Protein AF-A0A1M4W7R2-F1 (afdb_monomer_lite)

Organism: NCBI:txid112248

Sequence (56 aa):
MNAKHGYRCENCGRFDAKYEARIAFEGRNLLLCFTCLKKIKQSIQRENNTDKASLG

Foldseek 3Di:
DDPPVFPAFPPPRPDGFDPPLWDQDPNDTGGHHPVVSVVVVVVVVVVVVVVVVPPD

Radius of gyration: 15.02 Å; chains: 1; bounding box: 35×15×50 Å

pLDDT: mean 74.41, std 15.86,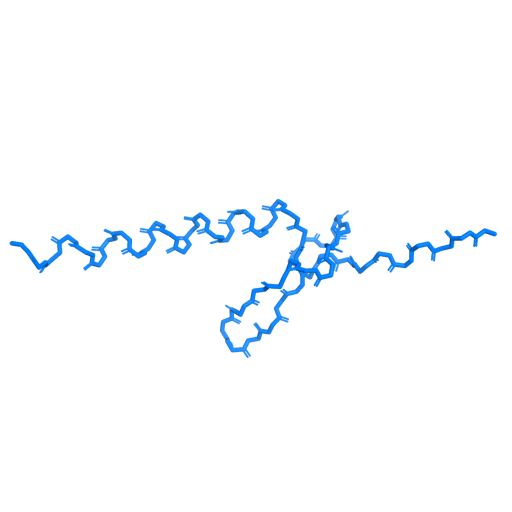 range [37.09, 90.12]

Structure (mmCIF, N/CA/C/O backbone):
data_AF-A0A1M4W7R2-F1
#
_entry.id   AF-A0A1M4W7R2-F1
#
loop_
_atom_site.group_PDB
_atom_site.id
_atom_site.type_symbol
_atom_site.label_atom_id
_atom_site.label_alt_id
_atom_site.label_comp_id
_atom_site.label_asym_id
_atom_site.label_entity_id
_atom_site.label_seq_id
_atom_site.pdbx_PDB_ins_code
_atom_site.Cartn_x
_atom_site.Cartn_y
_atom_site.Cartn_z
_atom_site.occupancy
_atom_site.B_iso_or_equiv
_atom_site.auth_seq_id
_atom_site.auth_comp_id
_atom_site.auth_asym_id
_atom_site.auth_atom_id
_atom_site.pdbx_PDB_model_num
ATOM 1 N N . MET A 1 1 ? 18.945 -6.996 -20.974 1.00 37.09 1 MET A N 1
ATOM 2 C CA . MET A 1 1 ? 18.154 -5.891 -20.390 1.00 37.09 1 MET A CA 1
ATOM 3 C C . MET A 1 1 ? 17.207 -6.497 -19.363 1.00 37.09 1 MET A C 1
ATOM 5 O O . MET A 1 1 ? 16.244 -7.137 -19.754 1.00 37.09 1 MET A O 1
ATOM 9 N N . ASN A 1 2 ? 17.518 -6.394 -18.068 1.00 43.34 2 ASN A N 1
ATOM 10 C CA . ASN A 1 2 ? 16.677 -6.968 -17.012 1.00 43.34 2 ASN A CA 1
ATOM 11 C C . ASN A 1 2 ? 15.497 -6.033 -16.754 1.00 43.34 2 ASN A C 1
ATOM 13 O O . ASN A 1 2 ? 15.606 -5.105 -15.952 1.00 43.34 2 ASN A O 1
ATOM 17 N N . ALA A 1 3 ? 14.378 -6.264 -17.438 1.00 45.31 3 ALA A N 1
ATOM 18 C CA . ALA A 1 3 ? 13.109 -5.666 -17.059 1.00 45.31 3 ALA A CA 1
ATOM 19 C C . ALA A 1 3 ? 12.718 -6.244 -15.693 1.00 45.31 3 ALA A C 1
ATOM 21 O O . ALA A 1 3 ? 12.112 -7.308 -15.587 1.00 45.31 3 ALA A O 1
ATOM 22 N N . LYS A 1 4 ? 13.116 -5.569 -14.610 1.00 57.94 4 LYS A N 1
ATOM 23 C CA . LYS A 1 4 ? 12.467 -5.763 -13.317 1.00 57.94 4 LYS A CA 1
ATOM 24 C C . LYS A 1 4 ? 11.035 -5.283 -13.519 1.00 57.94 4 LYS A C 1
ATOM 26 O O . LYS A 1 4 ? 10.783 -4.085 -13.460 1.00 57.94 4 LYS A O 1
ATOM 31 N N . HIS A 1 5 ? 10.128 -6.199 -13.846 1.00 59.38 5 HIS A N 1
ATOM 32 C CA . HIS A 1 5 ? 8.698 -5.930 -13.927 1.00 59.38 5 HIS A CA 1
ATOM 33 C C . HIS A 1 5 ? 8.195 -5.644 -12.507 1.00 59.38 5 HIS A C 1
ATOM 35 O O . HIS A 1 5 ? 7.644 -6.509 -11.831 1.00 59.38 5 HIS A O 1
ATOM 41 N N . GLY A 1 6 ? 8.480 -4.440 -12.012 1.00 68.44 6 GLY A N 1
ATOM 42 C CA . GLY A 1 6 ? 7.839 -3.907 -10.826 1.00 68.44 6 GLY A CA 1
ATOM 43 C C . GLY A 1 6 ? 6.349 -3.798 -11.115 1.00 68.44 6 GLY A C 1
ATOM 44 O O . GLY A 1 6 ? 5.943 -3.268 -12.149 1.00 68.44 6 GLY A O 1
ATOM 45 N N . TYR A 1 7 ? 5.523 -4.340 -10.227 1.00 80.00 7 TYR A N 1
ATOM 46 C CA . TYR A 1 7 ? 4.087 -4.112 -10.299 1.00 80.00 7 TYR A CA 1
ATOM 47 C C . TYR A 1 7 ? 3.826 -2.622 -10.072 1.00 80.00 7 TYR A C 1
ATOM 49 O O . TYR A 1 7 ? 4.419 -2.043 -9.168 1.00 80.00 7 TYR A O 1
ATOM 57 N N . ARG A 1 8 ? 2.961 -1.971 -10.855 1.00 87.88 8 ARG A N 1
ATOM 58 C CA . ARG A 1 8 ? 2.581 -0.571 -10.593 1.00 87.88 8 ARG A CA 1
ATOM 59 C C . ARG A 1 8 ? 1.534 -0.487 -9.485 1.00 87.88 8 ARG A C 1
ATOM 61 O O . ARG A 1 8 ? 0.691 -1.364 -9.355 1.00 87.88 8 ARG A O 1
ATOM 68 N N . CYS A 1 9 ? 1.572 0.600 -8.718 1.00 89.56 9 CYS A N 1
ATOM 69 C CA . CYS A 1 9 ? 0.554 0.916 -7.717 1.00 89.56 9 CYS A CA 1
ATOM 70 C C . CYS A 1 9 ? -0.835 1.070 -8.346 1.00 89.56 9 CYS A C 1
ATOM 72 O O . CYS A 1 9 ? -1.027 1.950 -9.186 1.00 89.56 9 CYS A O 1
ATOM 74 N N . GLU A 1 10 ? -1.810 0.305 -7.863 1.00 89.25 10 GLU A N 1
ATOM 75 C CA . GLU A 1 10 ? -3.195 0.340 -8.355 1.00 89.25 10 GLU A CA 1
ATOM 76 C C . GLU A 1 10 ? -3.944 1.621 -7.956 1.00 89.25 10 GLU A C 1
ATOM 78 O O . GLU A 1 10 ? -4.908 2.004 -8.605 1.00 89.25 10 GLU A O 1
ATOM 83 N N . ASN A 1 11 ? -3.474 2.335 -6.926 1.00 88.81 11 ASN A N 1
ATOM 84 C CA . ASN A 1 11 ? -4.109 3.575 -6.472 1.00 88.81 11 ASN A CA 1
ATOM 85 C C . ASN A 1 11 ? -3.614 4.829 -7.209 1.00 88.81 11 ASN A C 1
ATOM 87 O O . ASN A 1 11 ? -4.377 5.763 -7.420 1.00 88.81 11 ASN A O 1
ATOM 91 N N . CYS A 1 12 ? -2.321 4.912 -7.543 1.00 89.50 12 CYS A N 1
ATOM 92 C CA . CYS A 1 12 ? -1.762 6.128 -8.149 1.00 89.50 12 CYS A CA 1
ATOM 93 C C . CYS A 1 12 ? -1.147 5.929 -9.532 1.00 89.50 12 CYS A C 1
ATOM 95 O O . CYS A 1 12 ? -0.892 6.926 -10.201 1.00 89.50 12 CYS A O 1
ATOM 97 N N . GLY A 1 13 ? -0.833 4.696 -9.940 1.00 88.56 13 GLY A N 1
ATOM 98 C CA . GLY A 1 13 ? -0.210 4.380 -11.231 1.00 88.56 13 GLY A CA 1
ATOM 99 C C . GLY A 1 13 ? 1.193 4.961 -11.464 1.00 88.56 13 GLY A C 1
ATOM 100 O O . GLY A 1 13 ? 1.771 4.731 -12.523 1.00 88.56 13 GLY A O 1
ATOM 101 N N . ARG A 1 14 ? 1.745 5.719 -10.504 1.00 84.62 14 ARG A N 1
ATOM 102 C CA . ARG A 1 14 ? 2.979 6.513 -10.663 1.00 84.62 14 ARG A CA 1
ATOM 103 C C . ARG A 1 14 ? 4.243 5.807 -10.195 1.00 84.62 14 ARG A C 1
ATOM 105 O O . ARG A 1 14 ? 5.305 6.041 -10.752 1.00 84.62 14 ARG A O 1
ATOM 112 N N . PHE A 1 15 ? 4.132 4.996 -9.149 1.00 86.50 15 PHE A N 1
ATOM 113 C CA . PHE A 1 15 ? 5.272 4.360 -8.498 1.00 86.50 15 PHE A CA 1
ATOM 114 C C . PHE A 1 15 ? 5.121 2.848 -8.513 1.00 86.50 15 PHE A C 1
ATOM 116 O O . PHE A 1 15 ? 3.998 2.331 -8.466 1.00 86.50 15 PHE A O 1
ATOM 123 N N . ASP A 1 16 ? 6.260 2.165 -8.485 1.00 86.44 16 ASP A N 1
ATOM 124 C CA . ASP A 1 16 ? 6.302 0.725 -8.307 1.00 86.44 16 ASP A CA 1
ATOM 125 C C . ASP A 1 16 ? 5.736 0.361 -6.930 1.00 86.44 16 ASP A C 1
ATOM 127 O O . ASP A 1 16 ? 6.106 0.904 -5.880 1.00 86.44 16 ASP A O 1
ATOM 131 N N . ALA A 1 17 ? 4.783 -0.556 -6.949 1.00 84.69 17 ALA A N 1
ATOM 132 C CA . ALA A 1 17 ? 4.304 -1.252 -5.787 1.00 84.69 17 ALA A CA 1
ATOM 133 C C . ALA A 1 17 ? 5.298 -2.343 -5.398 1.00 84.69 17 ALA A C 1
ATOM 1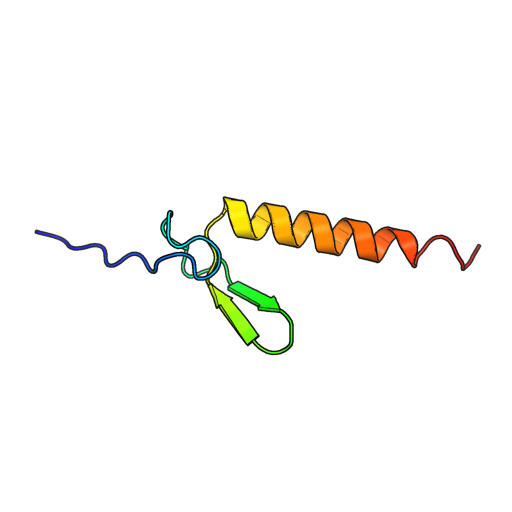35 O O . ALA A 1 17 ? 5.797 -3.111 -6.225 1.00 84.69 17 ALA A O 1
ATOM 136 N N . LYS A 1 18 ? 5.573 -2.426 -4.098 1.00 77.38 18 LYS A N 1
ATOM 137 C CA . LYS A 1 18 ? 6.305 -3.568 -3.553 1.00 77.38 18 LYS A CA 1
ATOM 138 C C . LYS A 1 18 ? 5.320 -4.725 -3.433 1.00 77.38 18 LYS A C 1
ATOM 140 O O . LYS A 1 18 ? 4.213 -4.518 -2.955 1.00 77.38 18 LYS A O 1
ATOM 145 N N . TYR A 1 19 ? 5.719 -5.932 -3.828 1.00 65.56 19 TYR A N 1
ATOM 146 C CA . TYR A 1 19 ? 4.851 -7.120 -3.796 1.00 65.56 19 TYR A CA 1
ATOM 147 C C . TYR A 1 19 ? 4.208 -7.373 -2.415 1.00 65.56 19 TYR A C 1
ATOM 149 O O . TYR A 1 19 ? 3.074 -7.843 -2.326 1.00 65.56 19 TYR A O 1
ATOM 157 N N . GLU A 1 20 ? 4.923 -7.007 -1.348 1.00 67.31 20 GLU A N 1
ATOM 158 C CA . GLU A 1 20 ? 4.504 -7.128 0.054 1.00 67.31 20 GLU A CA 1
ATOM 159 C C . GLU A 1 20 ? 3.543 -6.010 0.512 1.00 67.31 20 GLU A C 1
ATOM 161 O O . GLU A 1 20 ? 2.943 -6.097 1.581 1.00 67.31 20 GLU A O 1
ATOM 166 N N . ALA A 1 21 ? 3.367 -4.946 -0.277 1.00 69.56 21 ALA A N 1
ATOM 167 C CA . ALA A 1 21 ? 2.539 -3.787 0.057 1.00 69.56 21 ALA A CA 1
ATOM 168 C C . ALA A 1 21 ? 1.076 -3.988 -0.372 1.00 69.56 21 ALA A C 1
ATOM 170 O O . ALA A 1 21 ? 0.541 -3.235 -1.190 1.00 69.56 21 ALA A O 1
ATOM 171 N N . ARG A 1 22 ? 0.437 -5.016 0.193 1.00 78.56 22 ARG A N 1
ATOM 172 C CA . ARG A 1 22 ? -0.980 -5.336 -0.027 1.00 78.56 22 ARG A CA 1
ATOM 173 C C . ARG A 1 22 ? -1.847 -4.790 1.101 1.00 78.56 22 ARG A C 1
ATOM 175 O O . ARG A 1 22 ? -1.440 -4.811 2.263 1.00 78.56 22 ARG A O 1
ATOM 182 N N . ILE A 1 23 ? -3.045 -4.323 0.768 1.00 82.62 23 ILE A N 1
ATOM 183 C CA . ILE A 1 23 ? -4.077 -3.989 1.752 1.00 82.62 23 ILE A CA 1
ATOM 184 C C . ILE A 1 23 ? -5.432 -4.520 1.296 1.00 82.62 23 ILE A C 1
ATOM 186 O O . ILE A 1 23 ? -5.753 -4.450 0.112 1.00 82.62 23 ILE A O 1
ATOM 190 N N . ALA A 1 24 ? -6.217 -5.039 2.238 1.00 83.31 24 ALA A N 1
ATOM 191 C CA . ALA A 1 24 ? -7.621 -5.338 2.009 1.00 83.31 24 ALA A CA 1
ATOM 192 C C . ALA A 1 24 ? -8.435 -4.050 2.202 1.00 83.31 24 ALA A C 1
ATOM 194 O O . ALA A 1 24 ? -8.457 -3.492 3.299 1.00 83.31 24 ALA A O 1
ATOM 195 N N . PHE A 1 25 ? -9.072 -3.568 1.140 1.00 78.19 25 PHE A N 1
ATOM 196 C CA . PHE A 1 25 ? -9.970 -2.415 1.167 1.00 78.19 25 PHE A CA 1
ATOM 197 C C . PHE A 1 25 ? -11.254 -2.789 0.425 1.00 78.19 25 PHE A C 1
ATOM 199 O O . PHE A 1 25 ? -11.183 -3.280 -0.700 1.00 78.19 25 PHE A O 1
ATOM 206 N N . GLU A 1 26 ? -12.412 -2.638 1.077 1.00 78.75 26 GLU A N 1
ATOM 207 C CA . GLU A 1 26 ? -13.733 -2.988 0.514 1.00 78.75 26 GLU A CA 1
ATOM 208 C C . GLU A 1 26 ? -13.804 -4.411 -0.085 1.00 78.75 26 GLU A C 1
ATOM 210 O O . GLU A 1 26 ? -14.372 -4.646 -1.150 1.00 78.75 26 GLU A O 1
ATOM 215 N N . GLY A 1 27 ? -13.172 -5.387 0.575 1.00 83.00 27 GLY A N 1
ATOM 216 C CA . GLY A 1 27 ? -13.154 -6.782 0.115 1.00 83.00 27 GLY A CA 1
ATOM 217 C C . GLY A 1 27 ? -12.229 -7.060 -1.077 1.00 83.00 27 GLY A C 1
ATOM 218 O O . GLY A 1 27 ? -12.231 -8.173 -1.601 1.00 83.00 27 GLY A O 1
ATOM 219 N N . ARG A 1 28 ? -11.410 -6.089 -1.504 1.00 81.44 28 ARG A N 1
ATOM 220 C CA . ARG A 1 28 ? -10.405 -6.254 -2.564 1.00 81.44 28 ARG A CA 1
ATOM 221 C C . ARG A 1 28 ? -8.994 -6.138 -2.004 1.00 81.44 28 ARG A C 1
ATOM 223 O O . ARG A 1 28 ? -8.727 -5.313 -1.135 1.00 81.44 28 ARG A O 1
ATOM 230 N N . ASN A 1 29 ? -8.077 -6.947 -2.532 1.00 85.69 29 ASN A N 1
ATOM 231 C CA . ASN A 1 29 ? -6.653 -6.848 -2.216 1.00 85.69 29 ASN A CA 1
ATOM 232 C C . ASN A 1 29 ? -5.985 -5.886 -3.196 1.00 85.69 29 ASN A C 1
ATOM 234 O O . ASN A 1 29 ? -5.812 -6.235 -4.360 1.00 85.69 29 ASN A O 1
ATOM 238 N N . LEU A 1 30 ? -5.610 -4.701 -2.718 1.00 86.31 30 LEU A N 1
ATOM 239 C CA . LEU A 1 30 ? -4.942 -3.675 -3.516 1.00 86.31 30 LEU A CA 1
ATOM 240 C C . LEU A 1 30 ? -3.429 -3.738 -3.334 1.00 86.31 30 LEU A C 1
ATOM 242 O O . LEU A 1 30 ? -2.932 -3.799 -2.204 1.00 86.31 30 LEU A O 1
ATOM 246 N N . LEU A 1 31 ? -2.702 -3.651 -4.442 1.00 89.88 31 LEU A N 1
ATOM 247 C CA . LEU A 1 31 ? -1.253 -3.578 -4.501 1.00 89.88 31 LEU A CA 1
ATOM 248 C C . LEU A 1 31 ? -0.799 -2.118 -4.626 1.00 89.88 31 LEU A C 1
ATOM 250 O O . LEU A 1 31 ? -1.050 -1.427 -5.617 1.00 89.88 31 LEU A O 1
ATOM 254 N N . LEU A 1 32 ? -0.124 -1.624 -3.589 1.00 88.38 32 LEU A N 1
ATOM 255 C CA . LEU A 1 32 ? 0.145 -0.199 -3.419 1.00 88.38 32 LEU A CA 1
ATOM 256 C C . LEU A 1 32 ? 1.639 0.120 -3.376 1.00 88.38 32 LEU A C 1
ATOM 258 O O . LEU A 1 32 ? 2.466 -0.656 -2.906 1.00 88.38 32 LEU A O 1
ATOM 262 N N . CYS A 1 33 ? 2.004 1.331 -3.797 1.00 90.12 33 CYS A N 1
ATOM 263 C CA . CYS A 1 33 ? 3.316 1.873 -3.463 1.00 90.12 33 CYS A CA 1
ATOM 264 C C . CYS A 1 33 ? 3.388 2.257 -1.979 1.00 90.12 33 CYS A C 1
ATOM 266 O O . CYS A 1 33 ? 2.369 2.504 -1.326 1.00 90.12 33 CYS A O 1
ATOM 268 N N . PHE A 1 34 ? 4.611 2.380 -1.458 1.00 86.94 34 PHE A N 1
ATOM 269 C CA . PHE A 1 34 ? 4.868 2.738 -0.058 1.00 86.94 34 PHE A CA 1
ATOM 270 C C . PHE A 1 34 ? 4.120 4.008 0.386 1.00 86.94 34 PHE A C 1
ATOM 272 O O . PHE A 1 34 ? 3.534 4.043 1.467 1.00 86.94 34 PHE A O 1
ATOM 279 N N . THR A 1 35 ? 4.081 5.034 -0.467 1.00 88.69 35 THR A N 1
ATOM 280 C CA . THR A 1 35 ? 3.418 6.311 -0.169 1.00 88.69 35 THR A CA 1
ATOM 281 C C . THR A 1 35 ? 1.906 6.156 -0.020 1.00 88.69 35 THR A C 1
ATOM 283 O O . THR A 1 35 ? 1.330 6.669 0.939 1.00 88.69 35 THR A O 1
ATOM 286 N N . CYS A 1 36 ? 1.255 5.446 -0.947 1.00 89.31 36 CYS A N 1
ATOM 287 C CA . CYS A 1 36 ? -0.190 5.209 -0.891 1.00 89.31 36 CYS A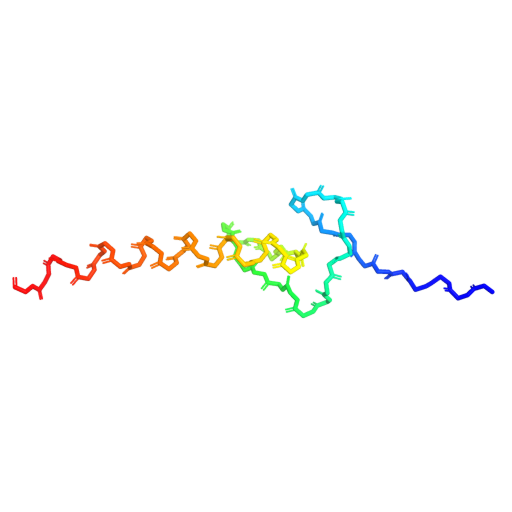 CA 1
ATOM 288 C C . CYS A 1 36 ? -0.554 4.308 0.290 1.00 89.31 36 CYS A C 1
ATOM 290 O O . CYS A 1 36 ? -1.479 4.634 1.030 1.00 89.31 36 CYS A O 1
ATOM 292 N N . LEU A 1 37 ? 0.233 3.254 0.531 1.00 88.38 37 LEU A N 1
ATOM 293 C CA . LEU A 1 37 ? 0.054 2.380 1.688 1.00 88.38 37 LEU A CA 1
ATOM 294 C C . LEU A 1 37 ? 0.135 3.163 3.005 1.00 88.38 37 LEU A C 1
ATOM 296 O O . LEU A 1 37 ? -0.721 2.998 3.870 1.00 88.38 37 LEU A O 1
ATOM 300 N N . LYS A 1 38 ? 1.138 4.038 3.160 1.00 87.94 38 LYS A N 1
ATOM 301 C CA . LYS A 1 38 ? 1.307 4.853 4.372 1.00 87.94 38 LYS A CA 1
ATOM 302 C C . LYS A 1 38 ? 0.122 5.793 4.597 1.00 87.94 38 LYS A C 1
ATOM 304 O O . LYS A 1 38 ? -0.365 5.868 5.719 1.00 87.94 38 LYS A O 1
ATOM 309 N N . LYS A 1 39 ? -0.358 6.470 3.547 1.00 88.06 39 LYS A N 1
ATOM 310 C CA . LYS A 1 39 ? -1.524 7.366 3.635 1.00 88.06 39 LYS A CA 1
ATOM 311 C C . LYS A 1 39 ? -2.782 6.616 4.064 1.00 88.06 39 LYS A C 1
ATOM 313 O O . LYS A 1 39 ? -3.434 7.039 5.007 1.00 88.06 39 LYS A O 1
ATOM 318 N N . ILE A 1 40 ? -3.078 5.485 3.423 1.00 85.69 40 ILE A N 1
ATOM 319 C CA . ILE A 1 40 ? -4.278 4.699 3.737 1.00 85.69 40 ILE A CA 1
ATOM 320 C C . ILE A 1 40 ? -4.199 4.131 5.158 1.00 85.69 40 ILE A C 1
ATOM 322 O O . ILE A 1 40 ? -5.151 4.267 5.918 1.00 85.69 40 ILE A O 1
ATOM 326 N N . LYS A 1 41 ? -3.047 3.582 5.572 1.00 84.75 41 LYS A N 1
ATOM 327 C CA . LYS A 1 41 ? -2.853 3.120 6.958 1.00 84.75 41 LYS A CA 1
ATOM 328 C C . LYS A 1 41 ? -3.050 4.243 7.979 1.00 84.75 41 LYS A C 1
ATOM 330 O O . LYS A 1 41 ? -3.653 4.006 9.017 1.00 84.75 41 LYS A O 1
ATOM 335 N N . GLN A 1 42 ? -2.564 5.451 7.690 1.00 85.88 42 GLN A N 1
ATOM 336 C CA . GLN A 1 42 ? -2.783 6.613 8.555 1.00 85.88 42 GLN A CA 1
ATOM 337 C C . GLN A 1 42 ? -4.259 7.019 8.621 1.00 85.88 42 GLN A C 1
ATOM 339 O O . GLN A 1 42 ? -4.718 7.376 9.702 1.00 85.88 42 GLN A O 1
ATOM 344 N N . SER A 1 43 ? -5.002 6.950 7.513 1.00 82.31 43 SER A N 1
ATOM 345 C CA . SER A 1 43 ? -6.450 7.200 7.516 1.00 82.31 43 SER A CA 1
ATOM 346 C C . SER A 1 43 ? -7.195 6.173 8.372 1.00 82.31 43 SER A C 1
ATOM 348 O O . SER A 1 43 ? -7.899 6.565 9.296 1.00 82.31 43 SER A O 1
ATOM 350 N N . ILE A 1 44 ? -6.926 4.876 8.175 1.00 80.94 44 ILE A N 1
ATOM 351 C CA . ILE A 1 44 ? -7.557 3.789 8.947 1.00 80.94 44 ILE A CA 1
ATOM 352 C C . ILE A 1 44 ? -7.254 3.913 10.449 1.00 80.94 44 ILE A C 1
ATOM 354 O O . ILE A 1 44 ? -8.126 3.688 11.288 1.00 80.94 44 ILE A O 1
ATOM 358 N N . GLN A 1 45 ? -6.017 4.280 10.809 1.00 75.81 45 GLN A N 1
ATOM 359 C CA . GLN A 1 45 ? -5.635 4.503 12.208 1.00 75.81 45 GLN A CA 1
ATOM 360 C C . GLN A 1 45 ? -6.350 5.705 12.834 1.00 75.81 45 GLN A C 1
ATOM 362 O O . GLN A 1 45 ? -6.629 5.677 14.030 1.00 75.81 45 GLN A O 1
ATOM 367 N N . ARG A 1 46 ? -6.642 6.756 12.057 1.00 71.75 46 ARG A N 1
ATOM 368 C CA . ARG A 1 46 ? -7.395 7.920 12.548 1.00 71.75 46 ARG A CA 1
ATOM 369 C C . ARG A 1 46 ? -8.853 7.566 12.815 1.00 71.75 46 ARG A C 1
ATOM 371 O O . ARG A 1 46 ? -9.359 7.954 13.859 1.00 71.75 46 ARG A O 1
ATOM 378 N N . GLU A 1 47 ? -9.476 6.79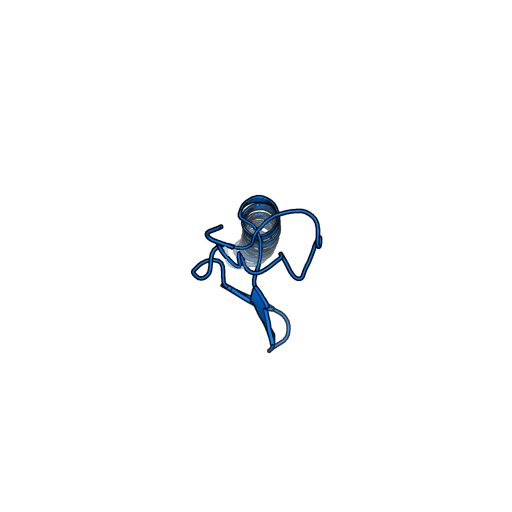1 11.932 1.00 61.44 47 GLU A N 1
ATOM 379 C CA . GLU A 1 47 ? -10.862 6.334 12.104 1.00 61.44 47 GLU A CA 1
ATOM 380 C C . GLU A 1 47 ? -11.001 5.383 13.306 1.00 61.44 47 GLU A C 1
ATOM 382 O O . GLU A 1 47 ? -11.887 5.563 14.135 1.00 61.44 47 GLU A O 1
ATOM 387 N N . ASN A 1 48 ? -10.052 4.460 13.506 1.00 59.00 48 ASN A N 1
ATOM 388 C CA . ASN A 1 48 ? -10.062 3.559 14.671 1.00 59.00 48 ASN A CA 1
ATOM 389 C C . ASN A 1 48 ? -9.877 4.269 16.027 1.00 59.00 48 ASN A C 1
ATOM 391 O O . ASN A 1 48 ? -10.175 3.685 17.067 1.00 59.00 48 ASN A O 1
ATOM 395 N N . ASN A 1 49 ? -9.362 5.502 16.047 1.00 55.62 49 ASN A N 1
ATOM 396 C CA . ASN A 1 49 ? -9.163 6.243 17.294 1.00 55.62 49 ASN A CA 1
ATOM 397 C C . ASN A 1 49 ? -10.410 7.035 17.721 1.00 55.62 49 ASN A C 1
ATOM 399 O O . ASN A 1 49 ? -10.512 7.432 18.878 1.00 55.62 49 ASN A O 1
ATOM 403 N N . THR A 1 50 ? -11.364 7.265 16.814 1.00 53.66 50 THR A N 1
ATOM 404 C CA . THR A 1 50 ? -12.624 7.951 17.143 1.00 53.66 50 THR A CA 1
ATOM 405 C C . THR A 1 50 ? -13.622 7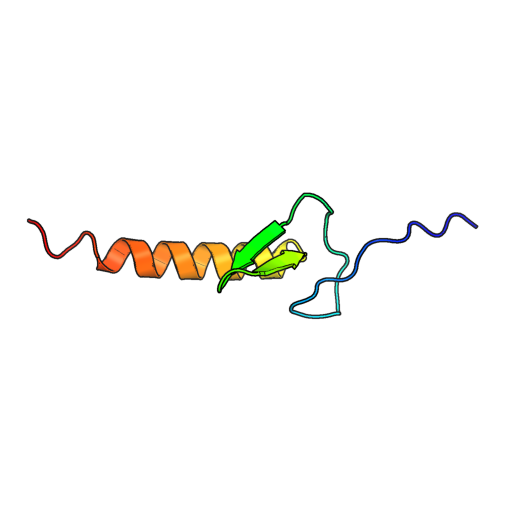.004 17.816 1.00 53.66 50 THR A C 1
ATOM 407 O O . THR A 1 50 ? -14.331 7.426 18.722 1.00 53.66 50 THR A O 1
ATOM 410 N N . ASP A 1 51 ? -13.590 5.710 17.488 1.00 50.34 51 ASP A N 1
ATOM 411 C CA . ASP A 1 51 ? -14.445 4.687 18.117 1.00 50.34 51 ASP A CA 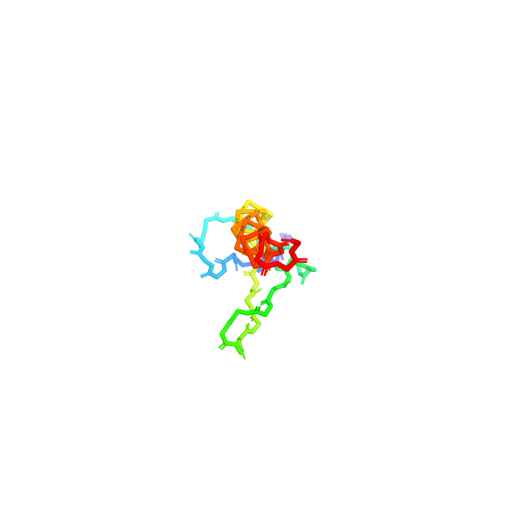1
ATOM 412 C C . ASP A 1 51 ? -14.018 4.290 19.543 1.00 50.34 51 ASP A C 1
ATOM 414 O O . ASP A 1 51 ? -14.802 3.720 20.299 1.00 50.34 51 ASP A O 1
ATOM 418 N N . LYS A 1 52 ? -12.785 4.606 19.965 1.00 47.06 52 LYS A N 1
ATOM 419 C CA . LYS A 1 52 ? -12.310 4.283 21.324 1.00 47.06 52 LYS A CA 1
ATOM 420 C C . LYS A 1 52 ? -12.639 5.338 22.385 1.00 47.06 52 LYS A C 1
ATOM 422 O O . LYS A 1 52 ? -12.422 5.076 23.564 1.00 47.06 52 LYS A O 1
ATOM 427 N N . ALA A 1 53 ? -13.145 6.508 21.993 1.00 48.38 53 ALA A N 1
ATOM 428 C CA . ALA A 1 53 ? -13.442 7.615 22.908 1.00 48.38 53 ALA A CA 1
ATOM 429 C C . ALA A 1 53 ? -14.889 7.616 23.448 1.00 48.38 53 ALA A C 1
ATOM 431 O O . ALA A 1 53 ? -15.238 8.496 24.228 1.00 48.38 53 ALA A O 1
ATOM 432 N N . SER A 1 54 ? -15.729 6.647 23.064 1.00 51.22 54 SER A N 1
ATOM 433 C CA . SER A 1 54 ? -17.145 6.571 23.474 1.00 51.22 54 SER A CA 1
ATOM 434 C C . SER A 1 54 ? -17.452 5.471 24.506 1.00 51.22 54 SER A C 1
ATOM 436 O O . SER A 1 54 ? -18.613 5.132 24.709 1.00 51.22 54 SER A O 1
ATOM 438 N N . LEU A 1 55 ? -16.429 4.910 25.161 1.00 51.44 55 LEU A N 1
ATOM 439 C CA . LEU A 1 55 ? -16.557 3.851 26.179 1.00 51.44 55 LEU A CA 1
ATOM 440 C C . LEU A 1 55 ? -15.657 4.130 27.400 1.00 51.44 55 LEU A C 1
ATOM 442 O O . LEU A 1 55 ? -14.883 3.276 27.834 1.00 51.44 55 LEU A O 1
ATOM 446 N N . GLY A 1 56 ? -15.744 5.354 27.924 1.00 39.22 56 GLY A N 1
ATOM 447 C CA . GLY A 1 56 ? -15.125 5.781 29.181 1.00 39.22 56 GLY A CA 1
ATOM 448 C C . GLY A 1 56 ? -16.080 6.640 29.988 1.00 39.22 56 GLY A C 1
ATOM 449 O O . GLY A 1 56 ? -16.700 7.529 29.366 1.00 39.22 56 GLY A O 1
#

Secondary structure (DSSP, 8-state):
-----PEEPTTTSSSEEPTT-EEEETTEEEE--HHHHHHHHHHHHHHHHHGGGS--